Protein AF-A0AAV2QAP0-F1 (afdb_monomer_lite)

pLDDT: mean 79.98, std 14.78, range [43.19, 95.44]

Sequence (124 aa):
MSDPSWALVPVEILCIIFMHVSLRDQLTSLRCVCTRWRDVLTHTSFWLNRLRVEGMLIDDAVLSALLAHQDSGEVLRNLQTLCYITCSKREQDQQHTQMVEPKIPPTALLGSVRQRWDSYVEDE

Structure (mmCIF, N/CA/C/O backbone):
data_AF-A0AAV2QAP0-F1
#
_entry.id   AF-A0AAV2QAP0-F1
#
loop_
_atom_site.group_PDB
_atom_site.id
_atom_site.type_symbol
_atom_site.label_atom_id
_atom_site.label_alt_id
_atom_site.label_comp_id
_atom_site.label_asym_id
_atom_site.label_entity_id
_atom_site.label_seq_id
_atom_site.pdbx_PDB_ins_code
_atom_site.Cartn_x
_atom_site.Cartn_y
_atom_site.Cartn_z
_atom_site.occupancy
_atom_site.B_iso_or_equiv
_atom_site.auth_seq_id
_atom_site.auth_comp_id
_atom_site.auth_asym_id
_atom_site.auth_atom_id
_atom_site.pdbx_PDB_model_num
ATOM 1 N N . MET A 1 1 ? 16.986 -10.294 -24.515 1.00 48.56 1 MET A N 1
ATOM 2 C CA . MET A 1 1 ? 16.390 -10.624 -23.205 1.00 48.56 1 MET A CA 1
ATOM 3 C C . MET A 1 1 ? 14.894 -10.571 -23.402 1.00 48.56 1 MET A C 1
ATOM 5 O O . MET A 1 1 ? 14.416 -9.538 -23.845 1.00 48.56 1 MET A O 1
ATOM 9 N N . SER A 1 2 ? 14.199 -11.692 -23.225 1.00 53.03 2 SER A N 1
ATOM 10 C CA . SER A 1 2 ? 12.741 -11.747 -23.339 1.00 53.03 2 SER A CA 1
ATOM 11 C C . SER A 1 2 ? 12.148 -10.772 -22.332 1.00 53.03 2 SER A C 1
ATOM 13 O O . SER A 1 2 ? 12.535 -10.825 -21.163 1.00 53.03 2 SER A O 1
ATOM 15 N N . ASP A 1 3 ? 11.268 -9.878 -22.777 1.00 58.34 3 ASP A N 1
ATOM 16 C CA . ASP A 1 3 ? 10.496 -9.051 -21.855 1.00 58.34 3 ASP A CA 1
ATOM 17 C C . ASP A 1 3 ? 9.854 -9.984 -20.818 1.00 58.34 3 ASP A C 1
ATOM 19 O O . ASP A 1 3 ? 9.200 -10.962 -21.208 1.00 58.34 3 ASP A O 1
ATOM 23 N N . PRO A 1 4 ? 10.077 -9.776 -19.509 1.00 67.75 4 PRO A N 1
ATOM 24 C CA . PRO A 1 4 ? 9.415 -10.596 -18.511 1.00 67.75 4 PRO A CA 1
ATOM 25 C C . PRO A 1 4 ? 7.913 -10.413 -18.723 1.00 67.75 4 PRO A C 1
ATOM 27 O O . PRO A 1 4 ? 7.445 -9.282 -18.789 1.00 67.75 4 PRO A O 1
ATOM 30 N N . SER A 1 5 ? 7.152 -11.503 -18.834 1.00 73.25 5 SER A N 1
ATOM 31 C CA . SER A 1 5 ? 5.703 -11.486 -19.120 1.00 73.25 5 SER A CA 1
ATOM 32 C C . SER A 1 5 ? 4.900 -10.516 -18.230 1.00 73.25 5 SER A C 1
ATOM 34 O O . SER A 1 5 ? 3.861 -9.997 -18.630 1.00 73.25 5 SER A O 1
ATOM 36 N N . TRP A 1 6 ? 5.430 -10.196 -17.048 1.00 73.38 6 TRP A N 1
ATOM 37 C CA . TRP A 1 6 ? 4.947 -9.184 -16.107 1.00 73.38 6 TRP A CA 1
ATOM 38 C C . TRP A 1 6 ? 4.955 -7.735 -16.626 1.00 73.38 6 TRP A C 1
ATOM 40 O O . TRP A 1 6 ? 4.240 -6.890 -16.087 1.00 73.38 6 TRP A O 1
ATOM 50 N N . ALA A 1 7 ? 5.732 -7.416 -17.662 1.00 75.06 7 ALA A N 1
ATOM 51 C CA . ALA A 1 7 ? 5.775 -6.095 -18.290 1.00 75.06 7 ALA A CA 1
ATOM 52 C C . ALA A 1 7 ? 4.457 -5.739 -19.003 1.00 75.06 7 ALA A C 1
ATOM 54 O O . ALA A 1 7 ? 4.136 -4.563 -19.156 1.00 75.06 7 ALA A O 1
ATOM 55 N N . LEU A 1 8 ? 3.633 -6.731 -19.347 1.00 84.38 8 LEU A N 1
ATOM 56 C CA . LEU A 1 8 ? 2.339 -6.509 -19.998 1.00 84.38 8 LEU A CA 1
ATOM 57 C C . LEU A 1 8 ? 1.163 -6.445 -19.014 1.00 84.38 8 LEU A C 1
ATOM 59 O O . LEU A 1 8 ? 0.075 -6.019 -19.389 1.00 84.38 8 LEU A O 1
ATOM 63 N N . VAL A 1 9 ? 1.364 -6.837 -17.753 1.00 87.81 9 VAL A N 1
ATOM 64 C CA . VAL A 1 9 ? 0.292 -6.868 -16.746 1.00 87.81 9 VAL A CA 1
ATOM 65 C C . VAL A 1 9 ? -0.065 -5.437 -16.326 1.00 87.81 9 VAL A C 1
ATOM 67 O O . VAL A 1 9 ? 0.830 -4.729 -15.871 1.00 87.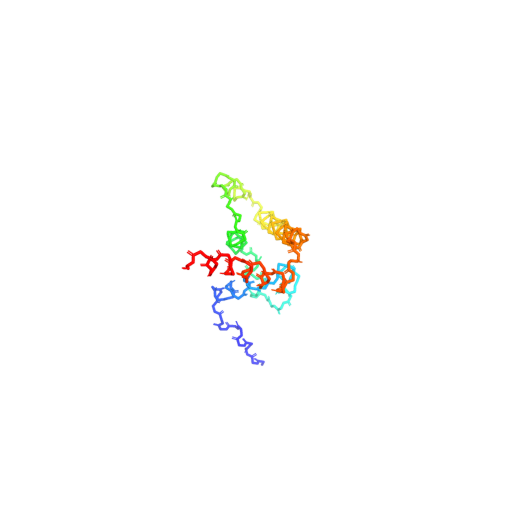81 9 VAL A O 1
ATOM 70 N N . PRO A 1 10 ? -1.324 -4.977 -16.444 1.00 91.25 10 PRO A N 1
ATOM 71 C CA . PRO A 1 10 ? -1.722 -3.636 -16.005 1.00 91.25 10 PRO A CA 1
ATOM 72 C C . PRO A 1 10 ? -1.448 -3.387 -14.515 1.00 91.25 10 PRO A C 1
ATOM 74 O O . PRO A 1 10 ? -1.469 -4.318 -13.705 1.00 91.25 10 PRO A O 1
ATOM 77 N N . VAL A 1 11 ? -1.205 -2.127 -14.139 1.00 90.50 11 VAL A N 1
ATOM 78 C CA . VAL A 1 11 ? -0.899 -1.749 -12.743 1.00 90.50 11 VAL A CA 1
ATOM 79 C C . VAL A 1 11 ? -2.048 -2.112 -11.808 1.00 90.50 11 VAL A C 1
ATOM 81 O O . VAL A 1 11 ? -1.816 -2.579 -10.700 1.00 90.50 11 VAL A O 1
ATOM 84 N N . GLU A 1 12 ? -3.282 -1.985 -12.275 1.00 91.00 12 GLU A N 1
ATOM 85 C CA . GLU A 1 12 ? -4.499 -2.315 -11.539 1.00 91.00 12 GLU A CA 1
ATOM 86 C C . GLU A 1 12 ? -4.529 -3.802 -11.169 1.00 91.00 12 GLU A C 1
ATOM 88 O O . GLU A 1 12 ? -4.891 -4.167 -10.051 1.00 91.00 12 GLU A O 1
ATOM 93 N N . ILE A 1 13 ? -4.073 -4.663 -12.081 1.00 92.94 13 ILE A N 1
ATOM 94 C CA . ILE A 1 13 ? -3.969 -6.103 -11.842 1.00 92.94 13 ILE A CA 1
ATOM 95 C C . ILE A 1 13 ? -2.829 -6.405 -10.866 1.00 92.94 13 ILE A C 1
ATOM 97 O O . ILE A 1 13 ? -3.005 -7.232 -9.974 1.00 92.94 13 ILE A O 1
ATOM 101 N N . LEU A 1 14 ? -1.690 -5.707 -10.966 1.00 92.69 14 LEU A N 1
ATOM 102 C CA . LEU A 1 14 ? -0.615 -5.822 -9.972 1.00 92.69 14 LEU A CA 1
ATOM 103 C C . LEU A 1 14 ? -1.095 -5.410 -8.576 1.00 92.69 14 LEU A C 1
ATOM 105 O O . LEU A 1 14 ? -0.807 -6.117 -7.617 1.00 92.69 14 LEU A O 1
ATOM 109 N N . CYS A 1 15 ? -1.873 -4.329 -8.460 1.00 93.56 15 CYS A N 1
ATOM 110 C CA . CYS A 1 15 ? -2.492 -3.921 -7.201 1.00 93.56 15 CYS A CA 1
ATOM 111 C C . CYS A 1 15 ? -3.356 -5.048 -6.626 1.00 93.56 15 CYS A C 1
ATOM 113 O O . CYS A 1 15 ? -3.191 -5.393 -5.461 1.00 93.56 15 CYS A O 1
ATOM 115 N N . ILE A 1 16 ? -4.226 -5.662 -7.436 1.00 92.75 16 ILE A N 1
ATOM 116 C CA . ILE A 1 16 ? -5.080 -6.779 -6.998 1.00 92.75 16 ILE A CA 1
ATOM 117 C C . ILE A 1 16 ? -4.232 -7.971 -6.541 1.00 92.75 16 ILE A C 1
ATOM 119 O O . ILE A 1 16 ? -4.441 -8.481 -5.444 1.00 92.75 16 ILE A O 1
ATOM 123 N N . ILE A 1 17 ? -3.242 -8.388 -7.335 1.00 93.88 17 ILE A N 1
ATOM 124 C CA . ILE A 1 17 ? -2.347 -9.501 -6.984 1.00 93.88 17 ILE A CA 1
ATOM 125 C C . ILE A 1 17 ? -1.633 -9.208 -5.666 1.00 93.88 17 ILE A C 1
ATOM 127 O O . ILE A 1 17 ? -1.603 -10.052 -4.771 1.00 93.88 17 ILE A O 1
ATOM 131 N N . PHE A 1 18 ? -1.079 -8.003 -5.523 1.00 95.44 18 PHE A N 1
ATOM 132 C CA . PHE A 1 18 ? -0.330 -7.628 -4.334 1.00 95.44 18 PHE A CA 1
ATOM 133 C C . PHE A 1 18 ? -1.213 -7.638 -3.100 1.00 95.44 18 PHE A C 1
ATOM 135 O O . PHE A 1 18 ? -0.725 -8.053 -2.061 1.00 95.44 18 PHE A O 1
ATOM 142 N N . MET A 1 19 ? -2.503 -7.306 -3.188 1.00 93.56 19 MET A N 1
ATOM 143 C CA . MET A 1 19 ? -3.408 -7.367 -2.032 1.00 93.56 19 MET A CA 1
ATOM 144 C C . MET A 1 19 ? -3.469 -8.755 -1.380 1.00 93.56 19 MET A C 1
ATOM 146 O O . MET A 1 19 ? -3.632 -8.824 -0.163 1.00 93.56 19 MET A O 1
ATOM 150 N N . HIS A 1 20 ? -3.241 -9.827 -2.145 1.00 92.44 20 HIS A N 1
ATOM 151 C CA . HIS A 1 20 ? -3.180 -11.208 -1.651 1.00 92.44 20 HIS A CA 1
ATOM 152 C C . HIS A 1 20 ? -1.807 -11.631 -1.106 1.00 92.44 20 HIS A C 1
ATOM 154 O O . HIS A 1 20 ? -1.666 -12.722 -0.559 1.00 92.44 20 HIS A O 1
ATOM 160 N N . VAL A 1 21 ? -0.786 -10.788 -1.248 1.00 93.00 21 VAL A N 1
ATOM 161 C CA . VAL A 1 21 ? 0.548 -11.023 -0.692 1.00 93.00 21 VAL A CA 1
ATOM 162 C C . VAL A 1 21 ? 0.585 -10.578 0.774 1.00 93.00 21 VAL A C 1
ATOM 164 O O . VAL A 1 21 ? -0.092 -9.623 1.178 1.00 93.00 21 VAL A O 1
ATOM 167 N N . SER A 1 22 ? 1.396 -11.267 1.582 1.00 91.44 22 SER A N 1
ATOM 168 C CA . SER A 1 22 ? 1.611 -10.901 2.982 1.00 91.44 22 SER A CA 1
ATOM 169 C C . SER A 1 22 ? 2.130 -9.464 3.092 1.00 91.44 22 SER A C 1
ATOM 171 O O . SER A 1 22 ? 2.887 -8.983 2.242 1.00 91.44 22 SER A O 1
ATOM 173 N N . LEU A 1 23 ? 1.747 -8.761 4.160 1.00 92.12 23 LEU A N 1
ATOM 174 C CA . LEU A 1 23 ? 2.229 -7.397 4.374 1.00 92.12 23 LEU A CA 1
ATOM 175 C C . LEU A 1 23 ? 3.761 -7.355 4.491 1.00 92.12 23 LEU A C 1
ATOM 177 O O . LEU A 1 23 ? 4.405 -6.446 3.968 1.00 92.12 23 LEU A O 1
ATOM 181 N N . ARG A 1 24 ? 4.348 -8.365 5.142 1.00 91.62 24 ARG A N 1
ATOM 182 C CA . ARG A 1 24 ? 5.798 -8.509 5.272 1.00 91.62 24 ARG A CA 1
ATOM 183 C C . ARG A 1 24 ? 6.469 -8.531 3.900 1.00 91.62 24 ARG A C 1
ATOM 185 O O . ARG A 1 24 ? 7.365 -7.729 3.657 1.00 91.62 24 ARG A O 1
ATOM 192 N N . ASP A 1 25 ? 5.996 -9.383 2.995 1.00 94.19 25 ASP A N 1
ATOM 193 C CA . ASP A 1 25 ? 6.586 -9.523 1.662 1.00 94.19 25 ASP A CA 1
ATOM 194 C C . ASP A 1 25 ? 6.379 -8.288 0.786 1.00 94.19 25 ASP A C 1
ATOM 196 O O . ASP A 1 25 ? 7.237 -7.975 -0.038 1.00 94.19 25 ASP A O 1
ATOM 200 N N . GLN A 1 26 ? 5.295 -7.540 0.982 1.00 94.25 26 GLN A N 1
ATOM 201 C CA . GLN A 1 26 ? 5.123 -6.242 0.327 1.00 94.25 26 GLN A CA 1
ATOM 202 C C . GLN A 1 26 ? 6.153 -5.220 0.793 1.00 94.25 26 GLN A C 1
ATOM 204 O O . GLN A 1 26 ? 6.691 -4.470 -0.018 1.00 94.25 26 GLN A O 1
ATOM 209 N N . LEU A 1 27 ? 6.449 -5.181 2.092 1.00 91.50 27 LEU A N 1
ATOM 210 C CA . LEU A 1 27 ? 7.395 -4.220 2.649 1.00 91.50 27 LEU A CA 1
ATOM 211 C C . LEU A 1 27 ? 8.855 -4.589 2.354 1.00 91.50 27 LEU A C 1
ATOM 213 O O . LEU A 1 27 ? 9.684 -3.681 2.272 1.00 91.50 27 LEU A O 1
ATOM 217 N N . THR A 1 28 ? 9.165 -5.875 2.150 1.00 91.94 28 THR A N 1
ATOM 218 C CA . THR A 1 28 ? 10.537 -6.359 1.919 1.00 91.94 28 THR A CA 1
ATOM 219 C C . THR A 1 28 ? 10.769 -6.868 0.498 1.00 91.94 28 THR A C 1
ATOM 221 O O . THR A 1 28 ? 11.560 -6.299 -0.251 1.00 91.94 28 THR A O 1
ATOM 224 N N . SER A 1 29 ? 10.090 -7.947 0.120 1.00 93.38 29 SER A N 1
ATOM 225 C CA . SER A 1 29 ? 10.459 -8.824 -0.994 1.00 93.38 29 SER A CA 1
ATOM 226 C C . SER A 1 29 ? 10.021 -8.252 -2.346 1.00 93.38 29 SER A C 1
ATOM 228 O O . SER A 1 29 ? 10.822 -8.164 -3.277 1.00 93.38 29 SER A O 1
ATOM 230 N N . LEU A 1 30 ? 8.773 -7.782 -2.455 1.00 92.44 30 LEU A N 1
ATOM 231 C CA . LEU A 1 30 ? 8.199 -7.280 -3.711 1.00 92.44 30 LEU A CA 1
ATOM 232 C C . LEU A 1 30 ? 8.920 -6.032 -4.247 1.00 92.44 30 LEU A C 1
ATOM 234 O O . LEU A 1 30 ? 9.059 -5.868 -5.459 1.00 92.44 30 LEU A O 1
ATOM 238 N N . ARG A 1 31 ? 9.442 -5.177 -3.357 1.00 91.31 31 ARG A N 1
ATOM 239 C CA . ARG A 1 31 ? 10.171 -3.941 -3.717 1.00 91.31 31 ARG A CA 1
ATOM 240 C C . ARG A 1 31 ? 11.497 -4.209 -4.438 1.00 91.31 31 ARG A C 1
ATOM 242 O O . ARG A 1 31 ? 12.055 -3.300 -5.067 1.00 91.31 31 ARG A O 1
ATOM 249 N N . CYS A 1 32 ? 12.002 -5.436 -4.324 1.00 91.19 32 CYS A N 1
ATOM 250 C CA . CYS A 1 32 ? 13.276 -5.880 -4.876 1.00 91.19 32 CYS A CA 1
ATOM 251 C C . CYS A 1 32 ? 13.131 -6.627 -6.209 1.00 91.19 32 CYS A C 1
ATOM 253 O O . CYS A 1 32 ? 14.141 -6.857 -6.863 1.00 91.19 32 CYS A O 1
ATOM 255 N N . VAL A 1 33 ? 11.909 -6.984 -6.628 1.00 91.12 33 VAL A N 1
ATOM 256 C CA . VAL A 1 33 ? 11.680 -7.781 -7.847 1.00 91.12 33 VAL A CA 1
ATOM 257 C C . VAL A 1 33 ? 12.001 -6.977 -9.106 1.00 91.12 33 VAL A C 1
ATOM 259 O O . VAL A 1 33 ? 12.825 -7.387 -9.918 1.00 91.12 33 VAL A O 1
ATOM 262 N N . CYS A 1 34 ? 11.361 -5.820 -9.273 1.00 90.56 34 CYS A N 1
ATOM 263 C CA . CYS A 1 34 ? 11.653 -4.880 -10.352 1.00 90.56 34 CYS A CA 1
ATOM 264 C C . CYS A 1 34 ? 11.157 -3.471 -9.992 1.00 90.56 34 CYS A C 1
ATOM 266 O O . CYS A 1 34 ? 10.426 -3.287 -9.015 1.00 90.56 34 CYS A O 1
ATOM 268 N N . THR A 1 35 ? 11.546 -2.467 -10.784 1.00 90.88 35 THR A N 1
ATOM 269 C CA . THR A 1 35 ? 11.130 -1.067 -10.587 1.00 90.88 35 THR A CA 1
ATOM 270 C C . THR A 1 35 ? 9.616 -0.923 -10.622 1.00 90.88 35 THR A C 1
ATOM 272 O O . THR A 1 35 ? 9.042 -0.385 -9.689 1.00 90.88 35 THR A O 1
ATOM 275 N N . ARG A 1 36 ? 8.947 -1.535 -11.602 1.00 91.12 36 ARG A N 1
ATOM 276 C CA . ARG A 1 36 ? 7.487 -1.464 -11.725 1.00 91.12 36 ARG A CA 1
ATOM 277 C C . ARG A 1 36 ? 6.749 -1.979 -10.485 1.00 91.12 36 ARG A C 1
ATOM 279 O O . ARG A 1 36 ? 5.765 -1.386 -10.064 1.00 91.12 36 ARG A O 1
ATOM 286 N N . TRP A 1 37 ? 7.209 -3.084 -9.897 1.00 93.25 37 TRP A N 1
ATOM 287 C CA . TRP A 1 37 ? 6.605 -3.645 -8.681 1.00 93.25 37 TRP A CA 1
ATOM 288 C C . TRP A 1 37 ? 6.844 -2.739 -7.476 1.00 93.25 37 TRP A C 1
ATOM 290 O O . TRP A 1 37 ? 5.957 -2.547 -6.648 1.00 93.25 37 TRP A O 1
ATOM 300 N N . ARG A 1 38 ? 8.032 -2.136 -7.402 1.00 93.00 38 ARG A N 1
ATOM 301 C CA . ARG A 1 38 ? 8.342 -1.121 -6.399 1.00 93.00 38 ARG A CA 1
ATOM 302 C C . ARG A 1 38 ? 7.437 0.100 -6.543 1.00 93.00 38 ARG A C 1
ATOM 304 O O . ARG A 1 38 ? 6.930 0.555 -5.525 1.00 93.00 38 ARG A O 1
ATOM 311 N N . ASP A 1 39 ? 7.207 0.581 -7.761 1.00 93.12 39 ASP A N 1
ATOM 312 C CA . ASP A 1 39 ? 6.416 1.786 -8.029 1.00 93.12 39 ASP A CA 1
ATOM 313 C C . ASP A 1 39 ? 4.971 1.621 -7.546 1.00 93.12 39 ASP A C 1
ATOM 315 O O . ASP A 1 39 ? 4.461 2.487 -6.835 1.00 93.12 39 ASP A O 1
ATOM 319 N N . VAL A 1 40 ? 4.357 0.453 -7.783 1.00 94.19 40 VAL A N 1
ATOM 320 C CA . VAL A 1 40 ? 3.036 0.103 -7.219 1.00 94.19 40 VAL A CA 1
ATOM 321 C C . VAL A 1 40 ? 2.999 0.326 -5.702 1.00 94.19 40 VAL A C 1
ATOM 323 O O . VAL A 1 40 ? 2.074 0.940 -5.176 1.00 94.19 40 VAL A O 1
ATOM 326 N N . LEU A 1 41 ? 4.046 -0.109 -4.997 1.00 95.12 41 LEU A N 1
ATOM 327 C CA . LEU A 1 41 ? 4.164 -0.015 -3.539 1.00 95.12 41 LEU A CA 1
ATOM 328 C C . LEU A 1 41 ? 4.554 1.385 -3.038 1.00 95.12 41 LEU A C 1
ATOM 330 O O . LEU A 1 41 ? 4.584 1.608 -1.825 1.00 95.12 41 LEU A O 1
ATOM 334 N N . THR A 1 42 ? 4.844 2.330 -3.935 1.00 93.88 42 THR A N 1
ATOM 335 C CA . THR A 1 42 ? 5.052 3.746 -3.591 1.00 93.88 42 THR A CA 1
ATOM 336 C C . THR A 1 42 ? 3.780 4.584 -3.678 1.00 93.88 42 THR A C 1
ATOM 338 O O . THR A 1 42 ? 3.742 5.686 -3.135 1.00 93.88 42 THR A O 1
ATOM 341 N N . HIS A 1 43 ? 2.713 4.067 -4.292 1.00 92.25 43 HIS A N 1
ATOM 342 C CA . HIS A 1 43 ? 1.452 4.791 -4.379 1.00 92.25 43 HIS A CA 1
ATOM 343 C C . HIS A 1 43 ? 0.683 4.738 -3.057 1.00 92.25 43 HIS A C 1
ATOM 345 O O . HIS A 1 43 ? 0.335 3.672 -2.551 1.00 92.25 43 HIS A O 1
ATOM 351 N N . THR A 1 44 ? 0.348 5.907 -2.514 1.00 92.06 44 THR A N 1
ATOM 352 C CA . THR A 1 44 ? -0.469 6.040 -1.297 1.00 92.06 44 THR A CA 1
ATOM 353 C C . THR A 1 44 ? -1.853 5.410 -1.457 1.00 92.06 44 THR A C 1
ATOM 355 O O . THR A 1 44 ? -2.357 4.791 -0.522 1.00 92.06 44 THR A O 1
ATOM 358 N N . SER A 1 45 ? -2.440 5.484 -2.656 1.00 91.06 45 SER A N 1
ATOM 359 C CA . SER A 1 45 ? -3.734 4.872 -2.985 1.00 91.06 45 SER A CA 1
ATOM 360 C C . SER A 1 45 ? -3.753 3.354 -2.778 1.00 91.06 45 SER A C 1
ATOM 362 O O . SER A 1 45 ? -4.758 2.826 -2.300 1.00 91.06 45 SER A O 1
ATOM 364 N N . PHE A 1 46 ? -2.647 2.656 -3.062 1.00 95.00 46 PHE A N 1
ATOM 365 C CA . PHE A 1 46 ? -2.517 1.221 -2.801 1.00 95.00 46 PHE A CA 1
ATOM 366 C C . PHE A 1 46 ? -2.656 0.921 -1.302 1.00 95.00 46 PHE A C 1
ATOM 368 O O . PHE A 1 46 ? -3.464 0.083 -0.905 1.00 95.00 46 PHE A O 1
ATOM 375 N N . TRP A 1 47 ? -1.924 1.654 -0.460 1.00 94.62 47 TRP A N 1
ATOM 376 C CA . TRP A 1 47 ? -1.933 1.458 0.992 1.00 94.62 47 TRP A CA 1
ATOM 377 C C . TRP A 1 47 ? -3.254 1.877 1.641 1.00 94.62 47 TRP A C 1
ATOM 379 O O . TRP A 1 47 ? -3.738 1.189 2.535 1.00 94.62 47 TRP A O 1
ATOM 389 N N . LEU A 1 48 ? -3.886 2.945 1.149 1.00 92.12 48 LEU A N 1
ATOM 390 C CA . LEU A 1 48 ? -5.237 3.330 1.568 1.00 92.12 48 LEU A CA 1
ATOM 391 C C . LEU A 1 48 ? -6.260 2.237 1.251 1.00 92.12 48 LEU A C 1
ATOM 393 O O . LEU A 1 48 ? -7.088 1.893 2.094 1.00 92.12 48 LEU A O 1
ATOM 397 N N . ASN A 1 49 ? -6.187 1.655 0.052 1.00 92.19 49 ASN A N 1
ATOM 398 C CA . ASN A 1 49 ? -7.053 0.543 -0.313 1.00 92.19 49 ASN A CA 1
ATOM 399 C C . ASN A 1 49 ? -6.780 -0.697 0.551 1.00 92.19 49 ASN A C 1
ATOM 401 O O . ASN A 1 49 ? -7.720 -1.371 0.967 1.00 92.19 49 ASN A O 1
ATOM 405 N N . ARG A 1 50 ? -5.511 -0.970 0.875 1.00 93.06 50 ARG A N 1
ATOM 406 C CA . ARG A 1 50 ? -5.135 -2.052 1.791 1.00 93.06 50 ARG A CA 1
ATOM 407 C C . ARG A 1 50 ? -5.749 -1.869 3.174 1.00 93.06 50 ARG A C 1
ATOM 409 O O . ARG A 1 50 ? -6.412 -2.786 3.641 1.00 93.06 50 ARG A O 1
ATOM 416 N N . LEU A 1 51 ? -5.616 -0.690 3.783 1.00 91.62 51 LEU A N 1
ATOM 417 C CA . LEU A 1 51 ? -6.233 -0.382 5.081 1.00 91.62 51 LEU A CA 1
ATOM 418 C C . LEU A 1 51 ? -7.745 -0.615 5.069 1.00 91.62 51 LEU A C 1
ATOM 420 O O . LEU A 1 51 ? -8.277 -1.237 5.988 1.00 91.62 51 LEU A O 1
ATOM 424 N N . ARG A 1 52 ? -8.420 -0.198 3.993 1.00 89.50 52 ARG A N 1
ATOM 425 C CA . ARG A 1 52 ? -9.857 -0.426 3.817 1.00 89.50 52 ARG A CA 1
ATOM 426 C C . ARG A 1 52 ? -10.210 -1.915 3.769 1.00 89.50 52 ARG A C 1
ATOM 428 O O . ARG A 1 52 ? -11.165 -2.323 4.421 1.00 89.50 52 ARG A O 1
ATOM 435 N N . VAL A 1 53 ? -9.452 -2.728 3.029 1.00 88.44 53 VAL A N 1
ATOM 436 C CA . VAL A 1 53 ? -9.659 -4.191 2.968 1.00 88.44 53 VAL A CA 1
ATOM 437 C C . VAL A 1 53 ? -9.363 -4.863 4.310 1.00 88.44 53 VAL A C 1
ATOM 439 O O . VAL A 1 53 ? -10.047 -5.808 4.696 1.00 88.44 53 VAL A O 1
ATOM 442 N N . GLU A 1 54 ? -8.419 -4.324 5.078 1.00 86.25 54 GLU A N 1
ATOM 443 C CA . GLU A 1 54 ? -8.175 -4.743 6.461 1.00 86.25 54 GLU A CA 1
ATOM 444 C C . GLU A 1 54 ? -9.259 -4.259 7.448 1.00 86.25 54 GLU A C 1
ATOM 446 O O . GLU A 1 54 ? -9.170 -4.518 8.650 1.00 86.25 54 GLU A O 1
ATOM 451 N N . GLY A 1 55 ? -10.325 -3.618 6.961 1.00 86.12 55 GLY A N 1
ATOM 452 C CA . GLY A 1 55 ? -11.457 -3.163 7.769 1.00 86.12 55 GLY A CA 1
ATOM 453 C C . GLY A 1 55 ? -11.172 -1.891 8.566 1.00 86.12 55 GLY A C 1
ATOM 454 O O . GLY A 1 55 ? -11.984 -1.500 9.402 1.00 86.12 55 GLY A O 1
ATOM 455 N N . MET A 1 56 ? -10.041 -1.226 8.318 1.00 86.06 56 MET A N 1
ATOM 456 C CA . MET A 1 56 ? -9.727 0.054 8.936 1.00 86.06 56 MET A CA 1
ATOM 457 C C . MET A 1 56 ? -10.371 1.181 8.131 1.00 86.06 56 MET A C 1
ATOM 459 O O . MET A 1 56 ? -9.907 1.553 7.052 1.00 86.06 56 MET A O 1
ATOM 463 N N . LEU A 1 57 ? -11.447 1.738 8.680 1.00 82.69 57 LEU A N 1
ATOM 464 C CA . LEU A 1 57 ? -12.053 2.963 8.176 1.00 82.69 57 LEU A CA 1
ATOM 465 C C . LEU A 1 57 ? -11.272 4.154 8.731 1.00 82.69 57 LEU A C 1
ATOM 467 O O . LEU A 1 57 ? -11.202 4.353 9.943 1.00 82.69 57 LEU A O 1
ATOM 471 N N . ILE A 1 58 ? -10.649 4.916 7.839 1.00 83.75 58 ILE A N 1
ATOM 472 C CA . ILE A 1 58 ? -9.990 6.174 8.183 1.00 83.75 58 ILE A CA 1
ATOM 473 C C . ILE A 1 58 ? -11.028 7.271 7.997 1.00 83.75 58 ILE A C 1
ATOM 475 O O . ILE A 1 58 ? -11.600 7.385 6.916 1.00 83.75 58 ILE A O 1
ATOM 479 N N . ASP A 1 59 ? -11.267 8.044 9.050 1.00 86.56 59 ASP A N 1
ATOM 480 C CA . ASP A 1 59 ? -12.134 9.217 8.991 1.00 86.56 59 ASP A CA 1
ATOM 481 C C . ASP A 1 59 ? -11.611 10.231 7.960 1.00 86.56 59 ASP A C 1
ATOM 483 O O . ASP A 1 59 ? -10.397 10.430 7.839 1.00 86.56 59 ASP A O 1
ATOM 487 N N . ASP A 1 60 ? -12.512 10.888 7.229 1.00 85.25 60 ASP A N 1
ATOM 488 C CA . ASP A 1 60 ? -12.136 11.811 6.154 1.00 85.25 60 ASP A CA 1
ATOM 489 C C . ASP A 1 60 ? -11.286 12.989 6.657 1.00 85.25 60 ASP A C 1
ATOM 491 O O . ASP A 1 60 ? -10.396 13.455 5.937 1.00 85.25 60 ASP A O 1
ATOM 495 N N . ALA A 1 61 ? -11.481 13.454 7.897 1.00 85.38 61 ALA A N 1
ATOM 496 C CA . ALA A 1 61 ? -10.646 14.504 8.477 1.00 85.38 61 ALA A CA 1
ATOM 497 C C . ALA A 1 61 ? -9.221 14.002 8.756 1.00 85.38 61 ALA A C 1
ATOM 499 O O . ALA A 1 61 ? -8.251 14.712 8.486 1.00 85.38 61 ALA A O 1
ATOM 500 N N . VAL A 1 62 ? -9.078 12.761 9.234 1.00 83.75 62 VAL A N 1
ATOM 501 C CA . VAL A 1 62 ? -7.769 12.124 9.457 1.00 83.75 62 VAL A CA 1
ATOM 502 C C . VAL A 1 62 ? -7.065 11.870 8.128 1.00 83.75 62 VAL A C 1
ATOM 504 O O . VAL A 1 62 ? -5.874 12.146 8.001 1.00 83.75 62 VAL A O 1
ATOM 507 N N . LEU A 1 63 ? -7.796 11.395 7.118 1.00 85.00 63 LEU A N 1
ATOM 508 C CA . LEU A 1 63 ? -7.263 11.198 5.775 1.00 85.00 63 LEU A CA 1
ATOM 509 C C . LEU A 1 63 ? -6.800 12.524 5.161 1.00 85.00 63 LEU A C 1
ATOM 511 O O . LEU A 1 63 ? -5.700 12.594 4.620 1.00 85.00 63 LEU A O 1
ATOM 515 N N . SER A 1 64 ? -7.599 13.582 5.294 1.00 86.00 64 SER A N 1
ATOM 516 C CA . SER A 1 64 ? -7.245 14.919 4.810 1.00 86.00 64 SER A CA 1
ATOM 517 C C . SER A 1 64 ? -6.001 15.456 5.512 1.00 86.00 64 SER A C 1
ATOM 519 O O . SER A 1 64 ? -5.113 15.982 4.850 1.00 86.00 64 SER A O 1
ATOM 521 N N . ALA A 1 65 ? -5.892 15.273 6.830 1.00 84.62 65 ALA A N 1
ATOM 522 C CA . ALA A 1 65 ? -4.714 15.669 7.597 1.00 84.62 65 ALA A CA 1
ATOM 523 C C . ALA A 1 65 ? -3.462 14.886 7.171 1.00 84.62 65 ALA A C 1
ATOM 525 O O . ALA A 1 65 ? -2.416 15.488 6.948 1.00 84.62 65 ALA A O 1
ATOM 526 N N . LEU A 1 66 ? -3.578 13.565 6.984 1.00 81.88 66 LEU A N 1
ATOM 527 C CA . LEU A 1 66 ? -2.488 12.720 6.490 1.00 81.88 66 LEU A CA 1
ATOM 528 C C . LEU A 1 66 ? -2.033 13.143 5.090 1.00 81.88 66 LEU A C 1
ATOM 530 O O . LEU A 1 66 ? -0.837 13.205 4.839 1.00 81.88 66 LEU A O 1
ATOM 534 N N . LEU A 1 67 ? -2.966 13.452 4.187 1.00 82.94 67 LEU A N 1
ATOM 535 C CA . LEU A 1 67 ? -2.658 13.875 2.818 1.00 82.94 67 LEU A CA 1
ATOM 536 C C . LEU A 1 67 ? -2.214 15.343 2.715 1.00 82.94 67 LEU A C 1
ATOM 538 O O . LEU A 1 67 ? -1.604 15.7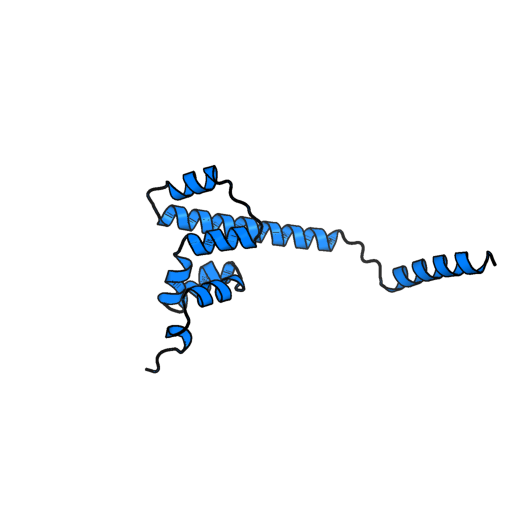14 1.716 1.00 82.94 67 LEU A O 1
ATOM 542 N N . ALA A 1 68 ? -2.492 16.170 3.726 1.00 84.50 68 ALA A N 1
ATOM 543 C CA . ALA A 1 68 ? -2.053 17.564 3.787 1.00 84.50 68 ALA A CA 1
ATOM 544 C C . ALA A 1 68 ? -0.557 17.717 4.122 1.00 84.50 68 ALA A C 1
ATOM 546 O O . ALA A 1 68 ? -0.010 18.815 3.985 1.00 84.50 68 ALA A O 1
ATOM 547 N N . HIS A 1 69 ? 0.123 16.644 4.544 1.00 78.62 69 HIS A N 1
ATOM 548 C CA . HIS A 1 69 ? 1.575 16.651 4.714 1.00 78.62 69 HIS A CA 1
ATOM 549 C C . HIS A 1 69 ? 2.280 16.924 3.376 1.00 78.62 69 HIS A C 1
ATOM 551 O O . HIS A 1 69 ? 2.020 16.267 2.370 1.00 78.62 69 HIS A O 1
ATOM 557 N N . GLN A 1 70 ? 3.224 17.870 3.378 1.00 74.62 70 GLN A N 1
ATOM 558 C CA . GLN A 1 70 ? 3.997 18.224 2.180 1.00 74.62 70 GLN A CA 1
ATOM 559 C C . GLN A 1 70 ? 4.995 17.125 1.770 1.00 74.62 70 GLN A C 1
ATOM 561 O O . GLN A 1 70 ? 5.348 17.023 0.595 1.00 74.62 70 GLN A O 1
ATOM 566 N N . ASP A 1 71 ? 5.441 16.286 2.713 1.00 87.50 71 ASP A N 1
ATOM 567 C CA . ASP A 1 71 ? 6.339 15.164 2.432 1.00 87.50 71 ASP A CA 1
ATOM 568 C C . ASP A 1 71 ? 5.547 13.899 2.070 1.00 87.50 71 ASP A C 1
ATOM 570 O O . ASP A 1 71 ? 5.138 13.112 2.926 1.00 87.50 71 ASP A O 1
ATOM 574 N N . SER A 1 72 ? 5.394 13.660 0.766 1.00 85.62 72 SER A N 1
ATOM 575 C CA . SER A 1 72 ? 4.792 12.430 0.227 1.00 85.62 72 SER A CA 1
ATOM 576 C C . SER A 1 72 ? 5.440 11.132 0.744 1.00 85.62 72 SER A C 1
ATOM 578 O O . SER A 1 72 ? 4.763 10.108 0.870 1.00 85.62 72 SER A O 1
ATOM 580 N N . GLY A 1 73 ? 6.733 11.160 1.088 1.00 89.44 73 GLY A N 1
ATOM 581 C CA . GLY A 1 73 ? 7.441 10.022 1.663 1.00 89.44 73 GLY A CA 1
ATOM 582 C C . GLY A 1 73 ? 7.036 9.752 3.110 1.00 89.44 73 GLY A C 1
ATOM 583 O O . GLY A 1 73 ? 6.948 8.592 3.514 1.00 89.44 73 GLY A O 1
ATOM 584 N N . GLU A 1 74 ? 6.757 10.798 3.886 1.00 89.81 74 GLU A N 1
ATOM 585 C CA . GLU A 1 74 ? 6.234 10.683 5.250 1.00 89.81 74 GLU A CA 1
ATOM 586 C C . GLU A 1 74 ? 4.826 10.087 5.250 1.00 89.81 74 GLU A C 1
ATOM 588 O O . GLU A 1 74 ? 4.574 9.115 5.964 1.00 89.81 74 GLU A O 1
ATOM 593 N N . VAL A 1 75 ? 3.947 10.576 4.370 1.00 91.44 75 VAL A N 1
ATOM 594 C CA . VAL A 1 75 ? 2.590 10.033 4.198 1.00 91.44 75 VAL A CA 1
ATOM 595 C C . VAL A 1 75 ? 2.632 8.539 3.894 1.00 91.44 75 VAL A C 1
ATOM 597 O O . VAL A 1 75 ? 1.944 7.745 4.538 1.00 91.44 75 VAL A O 1
ATOM 600 N N . LEU A 1 76 ? 3.476 8.133 2.943 1.00 93.25 76 LEU A N 1
ATOM 601 C CA . LEU A 1 76 ? 3.625 6.732 2.566 1.00 93.25 76 LEU A CA 1
ATOM 602 C C . LEU A 1 76 ? 4.098 5.865 3.743 1.00 93.25 76 LEU A C 1
ATOM 604 O O . LEU A 1 76 ? 3.531 4.797 3.981 1.00 93.25 76 LEU A O 1
ATOM 608 N N . ARG A 1 77 ? 5.109 6.320 4.496 1.00 92.94 77 ARG A N 1
ATOM 609 C CA . ARG A 1 77 ? 5.612 5.607 5.683 1.00 92.94 77 ARG A CA 1
ATOM 610 C C . ARG A 1 77 ? 4.538 5.476 6.760 1.00 92.94 77 ARG A C 1
ATOM 612 O O . ARG A 1 77 ? 4.402 4.401 7.344 1.00 92.94 77 ARG A O 1
ATOM 619 N N . ASN A 1 78 ? 3.757 6.527 6.994 1.00 91.38 78 ASN A N 1
ATOM 620 C CA . ASN A 1 78 ? 2.669 6.512 7.969 1.00 91.38 78 ASN A CA 1
ATOM 621 C C . ASN A 1 78 ? 1.592 5.496 7.572 1.00 91.38 78 ASN A C 1
ATOM 623 O O . ASN A 1 78 ? 1.208 4.662 8.389 1.00 91.38 78 ASN A O 1
ATOM 627 N N . LEU A 1 79 ? 1.175 5.473 6.302 1.00 93.00 79 LEU A N 1
ATOM 628 C CA . LEU A 1 79 ? 0.207 4.490 5.801 1.00 93.00 79 LEU A CA 1
ATOM 629 C C . LEU A 1 79 ? 0.726 3.045 5.890 1.00 93.00 79 LEU A C 1
ATOM 631 O O . LEU A 1 79 ? -0.008 2.150 6.311 1.00 93.00 79 LEU A O 1
ATOM 635 N N . GLN A 1 80 ? 1.995 2.813 5.542 1.00 94.25 80 GLN A N 1
ATOM 636 C CA . GLN A 1 80 ? 2.648 1.504 5.680 1.00 94.25 80 GLN A CA 1
ATOM 637 C C . GLN A 1 80 ? 2.706 1.048 7.143 1.00 94.25 80 GLN A C 1
ATOM 639 O O . GLN A 1 80 ? 2.430 -0.113 7.447 1.00 94.25 80 GLN A O 1
ATOM 644 N N . THR A 1 81 ? 3.009 1.972 8.056 1.00 92.00 81 THR A N 1
ATOM 645 C CA . THR A 1 81 ? 3.053 1.714 9.502 1.00 92.00 81 THR A CA 1
ATOM 646 C C . THR A 1 81 ? 1.669 1.379 10.051 1.00 92.00 81 THR A C 1
ATOM 648 O O . THR A 1 81 ? 1.523 0.422 10.810 1.00 92.00 81 THR A O 1
ATOM 651 N N . LEU A 1 82 ? 0.634 2.111 9.628 1.00 90.88 82 LEU A N 1
ATOM 652 C CA . LEU A 1 82 ? -0.748 1.806 9.995 1.00 90.88 82 LEU A CA 1
ATOM 653 C C . LEU A 1 82 ? -1.157 0.413 9.509 1.00 90.88 82 LEU A C 1
ATOM 655 O O . LEU A 1 82 ? -1.723 -0.347 10.288 1.00 90.88 82 LEU A O 1
ATOM 659 N N . CYS A 1 83 ? -0.809 0.036 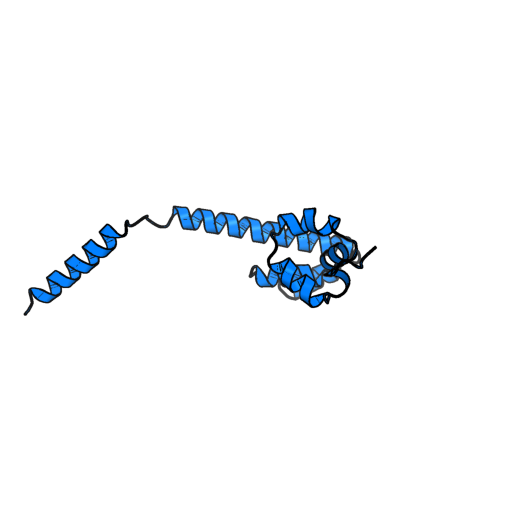8.272 1.00 92.06 83 CYS A N 1
ATOM 660 C CA . CYS A 1 83 ? -1.078 -1.317 7.770 1.00 92.06 83 CYS A CA 1
ATOM 661 C C . CYS A 1 83 ? -0.427 -2.377 8.656 1.00 92.06 83 CYS A C 1
ATOM 663 O O . CYS A 1 83 ? -1.062 -3.373 8.991 1.00 92.06 83 CYS A O 1
ATOM 665 N N . TYR A 1 84 ? 0.824 -2.146 9.058 1.00 91.00 84 TYR A N 1
ATOM 666 C CA . TYR A 1 84 ? 1.557 -3.055 9.933 1.00 91.00 84 TYR A CA 1
ATOM 667 C C . TYR A 1 84 ? 0.857 -3.253 11.269 1.00 91.00 84 TYR A C 1
ATOM 669 O O . TYR A 1 84 ? 0.581 -4.387 11.653 1.00 91.00 84 TYR A O 1
ATOM 677 N N . ILE A 1 85 ? 0.482 -2.160 11.930 1.00 89.31 85 ILE A N 1
ATOM 678 C CA . ILE A 1 85 ? -0.198 -2.226 13.222 1.00 89.31 85 ILE A CA 1
ATOM 679 C C . ILE A 1 85 ? -1.555 -2.934 13.100 1.00 89.31 85 ILE A C 1
ATOM 681 O O . ILE A 1 85 ? -1.880 -3.776 13.938 1.00 89.31 85 ILE A O 1
ATOM 685 N N . THR A 1 86 ? -2.338 -2.626 12.065 1.00 87.69 86 THR A N 1
ATOM 686 C CA . THR A 1 86 ? -3.671 -3.213 11.865 1.00 87.69 86 THR A CA 1
ATOM 687 C C . THR A 1 86 ? -3.598 -4.711 11.567 1.00 87.69 86 THR A C 1
ATOM 689 O O . THR A 1 86 ? -4.335 -5.485 12.180 1.00 87.69 86 THR A O 1
ATOM 692 N N . CYS A 1 87 ? -2.681 -5.147 10.696 1.00 84.06 87 CYS A N 1
ATOM 693 C CA . CYS A 1 87 ? -2.488 -6.570 10.410 1.00 84.06 87 CYS A CA 1
ATOM 694 C C . CYS A 1 87 ? -1.992 -7.334 11.649 1.00 84.06 87 CYS A C 1
ATOM 696 O O . CYS A 1 87 ? -2.540 -8.387 11.967 1.00 84.06 87 CYS A O 1
ATOM 698 N N . SER A 1 88 ? -1.021 -6.789 12.394 1.00 83.00 88 SER A N 1
ATOM 699 C CA . SER A 1 88 ? -0.505 -7.441 13.606 1.00 83.00 88 SER A CA 1
ATOM 700 C C . SER A 1 88 ? -1.560 -7.579 14.705 1.00 83.00 88 SER A C 1
ATOM 702 O O . SER A 1 88 ? -1.622 -8.621 15.354 1.00 83.00 88 SER A O 1
ATOM 704 N N . LYS A 1 89 ? -2.419 -6.569 14.907 1.00 78.19 89 LYS A N 1
ATOM 705 C CA . LYS A 1 89 ? -3.535 -6.668 15.864 1.00 78.19 89 LYS A CA 1
ATOM 706 C C . LYS A 1 89 ? -4.508 -7.780 15.485 1.00 78.19 89 LYS A C 1
ATOM 708 O O . LYS A 1 89 ? -4.863 -8.590 16.331 1.00 78.19 89 LYS A O 1
ATOM 713 N N . ARG A 1 90 ? -4.880 -7.875 14.206 1.00 73.25 90 ARG A N 1
ATOM 714 C CA . ARG A 1 90 ? -5.792 -8.922 13.729 1.00 73.25 90 ARG A CA 1
ATOM 715 C C . ARG A 1 90 ? -5.209 -10.325 13.918 1.00 73.25 90 ARG A C 1
ATOM 717 O O . ARG A 1 90 ? -5.936 -11.232 14.310 1.00 73.25 90 ARG A O 1
ATOM 724 N N . GLU A 1 91 ? -3.920 -10.514 13.645 1.00 74.25 91 GLU A N 1
ATOM 725 C CA . GLU A 1 91 ? -3.246 -11.796 13.889 1.00 74.25 91 GLU A CA 1
ATOM 726 C C . GLU A 1 91 ? -3.290 -12.181 15.377 1.00 74.25 91 GLU A C 1
ATOM 728 O O . GLU A 1 91 ? -3.558 -13.337 15.704 1.00 74.25 91 GLU A O 1
ATOM 733 N N . GLN A 1 92 ? -3.106 -11.212 16.280 1.00 72.44 92 GLN A N 1
ATOM 734 C CA . GLN A 1 92 ? -3.238 -11.428 17.724 1.00 72.44 92 GLN A CA 1
ATOM 735 C C . GLN A 1 92 ? -4.681 -11.751 18.137 1.00 72.44 92 GLN A C 1
ATOM 737 O O . GLN A 1 92 ? -4.894 -12.699 18.892 1.00 72.44 92 GLN A O 1
ATOM 742 N N . ASP A 1 93 ? -5.671 -11.029 17.609 1.00 71.00 93 ASP A N 1
ATOM 743 C CA . ASP A 1 93 ? -7.090 -11.264 17.901 1.00 71.00 93 ASP A CA 1
ATOM 744 C C . ASP A 1 93 ? -7.544 -12.652 17.413 1.00 71.00 93 ASP A C 1
ATOM 746 O O . ASP A 1 93 ? -8.281 -13.355 18.108 1.00 71.00 93 ASP A O 1
ATOM 750 N N . GLN A 1 94 ? -7.061 -13.102 16.249 1.00 64.06 94 GLN A N 1
ATOM 751 C CA . GLN A 1 94 ? -7.337 -14.447 15.733 1.00 64.06 94 GLN A CA 1
ATOM 752 C C . GLN A 1 94 ? -6.695 -15.543 16.591 1.00 64.06 94 GLN A C 1
ATOM 754 O O . GLN A 1 94 ? -7.343 -16.552 16.872 1.00 64.06 94 GLN A O 1
ATOM 759 N N . GLN A 1 95 ? -5.458 -15.345 17.055 1.00 63.59 95 GLN A N 1
ATOM 760 C CA . GLN A 1 95 ? -4.802 -16.276 17.980 1.00 63.59 95 GLN A CA 1
ATOM 761 C C . GLN A 1 95 ? -5.522 -16.335 19.333 1.00 63.59 95 GLN A C 1
ATOM 763 O O . GLN A 1 95 ? -5.694 -17.418 19.890 1.00 63.59 95 GLN A O 1
ATOM 768 N N . HIS A 1 96 ? -5.996 -15.194 19.842 1.00 59.53 96 HIS A N 1
ATOM 769 C CA . HIS A 1 96 ? -6.752 -15.143 21.091 1.00 59.53 96 HIS A CA 1
ATOM 770 C C . HIS A 1 96 ? -8.116 -15.833 20.954 1.00 59.53 96 HIS A C 1
ATOM 772 O O . HIS A 1 96 ? -8.496 -16.626 21.811 1.00 59.53 96 HIS A O 1
ATOM 778 N N . THR A 1 97 ? -8.817 -15.626 19.836 1.00 57.56 97 THR A N 1
ATOM 779 C CA . THR A 1 97 ? -10.116 -16.268 19.571 1.00 57.56 97 THR A CA 1
ATOM 780 C C . THR A 1 97 ? -9.980 -17.792 19.439 1.00 57.56 97 THR A C 1
ATOM 782 O O . THR A 1 97 ? -10.788 -18.527 20.003 1.00 57.56 97 THR A O 1
ATOM 785 N N . GLN A 1 98 ? -8.910 -18.293 18.804 1.00 54.47 98 GLN A N 1
ATOM 786 C CA . GLN A 1 98 ? -8.624 -19.737 18.726 1.00 54.47 98 GLN A CA 1
ATOM 787 C C . GLN A 1 98 ? -8.268 -20.380 20.078 1.00 54.47 98 GLN A C 1
ATOM 789 O O . GLN A 1 98 ? -8.392 -21.596 20.226 1.00 54.47 98 GLN A O 1
ATOM 794 N N . MET A 1 99 ? -7.830 -19.598 21.070 1.00 51.28 99 MET A N 1
ATOM 795 C CA . MET A 1 99 ? -7.584 -20.091 22.431 1.00 51.28 99 MET A CA 1
ATOM 796 C C . MET A 1 99 ? -8.830 -20.065 23.327 1.00 51.28 99 MET A C 1
ATOM 798 O O . MET A 1 99 ? -8.844 -20.752 24.348 1.00 51.28 99 MET A O 1
ATOM 802 N N . VAL A 1 100 ? -9.858 -19.291 22.965 1.00 53.09 100 VAL A N 1
ATOM 803 C CA . VAL A 1 100 ? -11.088 -19.120 23.760 1.00 53.09 100 VAL A CA 1
ATOM 804 C C . VAL A 1 100 ? -12.231 -20.008 23.261 1.00 53.09 100 VAL A C 1
ATOM 806 O O . VAL A 1 100 ? -13.173 -20.252 24.011 1.00 53.09 100 VAL A O 1
ATOM 809 N N . GLU A 1 101 ? -12.147 -20.566 22.050 1.00 43.19 101 GLU A N 1
ATOM 810 C CA . GLU A 1 101 ? -13.085 -21.604 21.621 1.00 43.19 101 GLU A CA 1
ATOM 811 C C . GLU A 1 101 ? -12.862 -22.881 22.454 1.00 43.19 101 GLU A C 1
ATOM 813 O O . GLU A 1 101 ? -11.805 -23.518 22.344 1.00 43.19 101 GLU A O 1
ATOM 818 N N . PRO A 1 102 ? -13.824 -23.298 23.305 1.00 51.31 102 PRO A N 1
ATOM 819 C CA . PRO A 1 102 ? -13.724 -24.597 23.938 1.00 51.31 102 PRO A CA 1
ATOM 820 C C . PRO A 1 102 ? -13.706 -25.628 22.812 1.00 51.31 102 PRO A C 1
ATOM 822 O O . PRO A 1 102 ? -14.645 -25.709 22.021 1.00 51.31 102 PRO A O 1
ATOM 825 N N . LYS A 1 103 ? -12.631 -26.420 22.732 1.00 54.56 103 LYS A N 1
ATOM 826 C CA . LYS A 1 103 ? -12.582 -27.633 21.910 1.00 54.56 103 LYS A CA 1
ATOM 827 C C . LYS A 1 103 ? -13.659 -28.582 22.422 1.00 54.56 103 LYS A C 1
ATOM 829 O O . LYS A 1 103 ? -13.374 -29.468 23.221 1.00 54.56 103 LYS A O 1
ATOM 834 N N . ILE A 1 104 ? -14.899 -28.387 21.993 1.00 58.50 104 ILE A N 1
ATOM 835 C CA . ILE A 1 104 ? -15.946 -29.382 22.137 1.00 58.50 104 ILE A CA 1
ATOM 836 C C . ILE A 1 104 ? -15.580 -30.446 21.103 1.00 58.50 104 ILE A C 1
ATOM 838 O O . ILE A 1 104 ? -15.646 -30.171 19.901 1.00 58.50 104 ILE A O 1
ATOM 842 N N . PRO A 1 105 ? -15.104 -31.633 21.517 1.00 59.78 105 PRO A N 1
ATOM 843 C CA . PRO A 1 105 ? -14.804 -32.677 20.557 1.00 59.78 105 PRO A CA 1
ATOM 844 C C . PRO A 1 105 ? -16.095 -33.000 19.783 1.00 59.78 105 PRO A C 1
ATOM 846 O O . PRO A 1 105 ? -17.173 -32.982 20.382 1.00 59.78 105 PRO A O 1
ATOM 849 N N . PRO A 1 106 ? -16.030 -33.318 18.477 1.00 57.00 106 PRO A N 1
ATOM 850 C CA . PRO A 1 106 ? -17.218 -33.619 17.669 1.00 57.00 106 PRO A CA 1
ATOM 851 C C . PRO A 1 106 ? -18.135 -34.684 18.300 1.00 57.00 106 PRO A C 1
ATOM 853 O O . PRO A 1 106 ? -19.349 -34.669 18.111 1.00 57.00 106 PRO A O 1
ATOM 856 N N . THR A 1 107 ? -17.564 -35.575 19.115 1.00 60.09 107 THR A N 1
ATOM 857 C CA . THR A 1 107 ? -18.279 -36.589 19.901 1.00 60.09 107 THR A CA 1
ATOM 858 C C . THR A 1 107 ? -19.195 -36.008 20.980 1.00 60.09 107 THR A C 1
ATOM 860 O O . THR A 1 107 ? -20.259 -36.571 21.225 1.00 60.09 107 THR A O 1
ATOM 863 N N . ALA A 1 108 ? -18.837 -34.881 21.597 1.00 60.09 108 ALA A N 1
ATOM 864 C CA . ALA A 1 108 ? -19.672 -34.216 22.596 1.00 60.09 108 ALA A CA 1
ATOM 865 C C . ALA A 1 108 ? -20.878 -33.508 21.953 1.00 60.09 108 ALA A C 1
ATOM 867 O O . ALA A 1 108 ? -21.975 -33.570 22.501 1.00 60.09 108 ALA A O 1
ATOM 868 N N . LEU A 1 109 ? -20.716 -32.933 20.752 1.00 56.25 109 LEU A N 1
ATOM 869 C CA . LEU A 1 109 ? -21.836 -32.364 19.988 1.00 56.25 109 LEU A CA 1
ATOM 870 C C . LEU A 1 109 ? -22.839 -33.444 19.565 1.00 56.25 109 LEU A C 1
ATOM 872 O O . LEU A 1 109 ? -24.044 -33.255 19.716 1.00 56.25 109 LEU A O 1
ATOM 876 N N . LEU A 1 110 ? -22.356 -34.602 19.103 1.00 58.94 110 LEU A N 1
ATOM 877 C CA . LEU A 1 110 ? -23.221 -35.729 18.741 1.00 58.94 110 LEU A CA 1
ATOM 878 C C . LEU A 1 110 ? -23.946 -36.324 19.958 1.00 58.94 110 LEU A C 1
ATOM 880 O O . LEU A 1 110 ? -25.119 -36.676 19.852 1.00 58.94 110 LEU A O 1
ATOM 884 N N . GLY A 1 111 ? -23.285 -36.385 21.119 1.00 61.62 111 GLY A N 1
ATOM 885 C CA . GLY A 1 111 ? -23.905 -36.815 22.375 1.00 61.62 111 GLY A CA 1
ATOM 886 C C . GLY A 1 111 ? -25.040 -35.891 22.822 1.00 61.62 111 GLY A C 1
ATOM 887 O O . GLY A 1 111 ? -26.130 -36.368 23.127 1.00 61.62 111 GLY A O 1
ATOM 888 N N . SER A 1 112 ? -24.828 -34.571 22.787 1.00 62.84 112 SER A N 1
ATOM 889 C CA . SER A 1 112 ? -25.853 -33.589 23.169 1.00 62.84 112 SER A CA 1
ATOM 890 C C . SER A 1 112 ? -27.029 -33.522 22.189 1.00 62.84 112 SER A C 1
ATOM 892 O O . SER A 1 112 ? -28.160 -33.293 22.613 1.00 62.84 112 SER A O 1
ATOM 894 N N . VAL A 1 113 ? -26.791 -33.743 20.891 1.00 64.25 113 VAL A N 1
ATOM 895 C CA . VAL A 1 113 ? -27.867 -33.835 19.889 1.00 64.25 113 VAL A CA 1
ATOM 896 C C . VAL A 1 113 ? -28.681 -35.117 20.080 1.00 64.25 113 VAL A C 1
ATOM 898 O O . VAL A 1 113 ? -29.906 -35.061 20.037 1.00 64.25 113 VAL A O 1
ATOM 901 N N . ARG A 1 114 ? -28.025 -36.249 20.365 1.00 63.81 114 ARG A N 1
ATOM 902 C CA . ARG A 1 114 ? -28.701 -37.528 20.623 1.00 63.81 114 ARG A CA 1
ATOM 903 C C . ARG A 1 114 ? -29.539 -37.500 21.900 1.00 63.81 114 ARG A C 1
ATOM 905 O O . ARG A 1 114 ? -30.691 -37.895 21.865 1.00 63.81 114 ARG A O 1
ATOM 912 N N . GLN A 1 115 ? -29.006 -36.943 22.986 1.00 63.34 115 GLN A N 1
ATOM 913 C CA . GLN A 1 115 ? -29.732 -36.836 24.254 1.00 63.34 115 GLN A CA 1
ATOM 914 C C . GLN A 1 115 ? -30.979 -35.942 24.143 1.00 63.34 115 GLN A C 1
ATOM 916 O O . GLN A 1 115 ? -31.998 -36.221 24.766 1.00 63.34 115 GLN A O 1
ATOM 921 N N . ARG A 1 116 ? -30.922 -34.887 23.315 1.00 66.88 116 ARG A N 1
ATOM 922 C CA . ARG A 1 116 ? -32.107 -34.087 22.970 1.00 66.88 116 ARG A CA 1
ATOM 923 C C . ARG A 1 116 ? -33.101 -34.865 22.118 1.00 66.88 116 ARG A C 1
ATOM 925 O O . ARG A 1 116 ? -34.295 -34.744 22.348 1.00 66.88 116 ARG A O 1
ATOM 932 N N . TRP A 1 117 ? -32.628 -35.641 21.146 1.00 64.12 117 TRP A N 1
ATOM 933 C CA . TRP A 1 117 ? -33.495 -36.460 20.301 1.00 64.12 117 TRP A CA 1
ATOM 934 C C . TRP A 1 117 ? -34.252 -37.513 21.117 1.00 64.12 117 TRP A C 1
ATOM 936 O O . TRP A 1 117 ? -35.462 -37.630 20.970 1.00 64.12 117 TRP A O 1
ATOM 946 N N . ASP A 1 118 ? -33.570 -38.197 22.036 1.00 65.50 118 ASP A N 1
ATOM 947 C CA . ASP A 1 118 ? -34.180 -39.218 22.892 1.00 65.50 118 ASP A CA 1
ATOM 948 C C . ASP A 1 118 ? -35.259 -38.611 23.816 1.00 65.50 118 ASP A C 1
ATOM 950 O O . ASP A 1 118 ? -36.318 -39.206 23.988 1.00 65.50 118 ASP A O 1
ATOM 954 N N . SER A 1 119 ? -35.079 -37.370 24.297 1.00 67.19 119 SER A N 1
ATOM 955 C CA . SER A 1 119 ? -36.114 -36.672 25.084 1.00 67.19 119 SER A CA 1
ATOM 956 C C . SER A 1 119 ? -37.378 -36.292 24.302 1.00 67.19 119 SER A C 1
ATOM 958 O O . SER A 1 119 ? -38.401 -36.037 24.918 1.00 67.19 119 SER A O 1
ATOM 960 N N . TYR A 1 120 ? -37.328 -36.249 22.965 1.00 59.19 120 TYR A N 1
ATOM 961 C CA . TYR A 1 120 ? -38.520 -36.019 22.136 1.00 59.19 120 TYR A CA 1
ATOM 962 C C . TYR A 1 120 ? -39.254 -37.314 21.774 1.00 59.19 120 TYR A C 1
ATOM 964 O O . TYR A 1 120 ? -40.393 -37.250 21.328 1.00 59.19 120 TYR A O 1
ATOM 972 N N . VAL A 1 121 ? -38.605 -38.470 21.932 1.00 59.59 121 VAL A N 1
ATOM 973 C CA . VAL A 1 121 ? -39.158 -39.785 21.572 1.00 59.59 121 VAL A CA 1
ATOM 974 C C . VAL A 1 121 ? -39.858 -40.452 22.764 1.00 59.59 121 VAL A C 1
ATOM 976 O O . VAL A 1 121 ? -40.685 -41.330 22.561 1.00 59.59 121 VAL A O 1
ATOM 979 N N . GLU A 1 122 ? -39.573 -40.031 24.000 1.00 55.78 122 GLU A N 1
ATOM 980 C CA . GLU A 1 122 ? -40.229 -40.556 25.213 1.00 55.78 122 GLU A CA 1
ATOM 981 C C . GLU A 1 122 ? -41.560 -39.855 25.574 1.00 55.78 122 GLU A C 1
ATOM 983 O O . GLU A 1 122 ? -42.227 -40.287 26.512 1.00 55.78 122 GLU A O 1
ATOM 988 N N . ASP A 1 123 ? -41.961 -38.816 24.827 1.00 52.91 123 ASP A N 1
ATOM 989 C CA . ASP A 1 123 ? -43.214 -38.056 25.019 1.00 52.91 123 ASP A CA 1
AT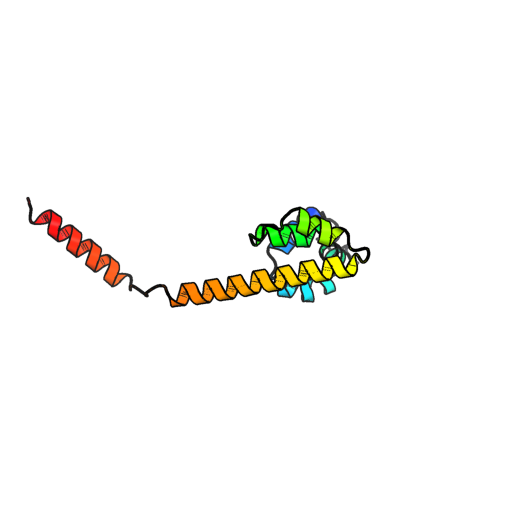OM 990 C C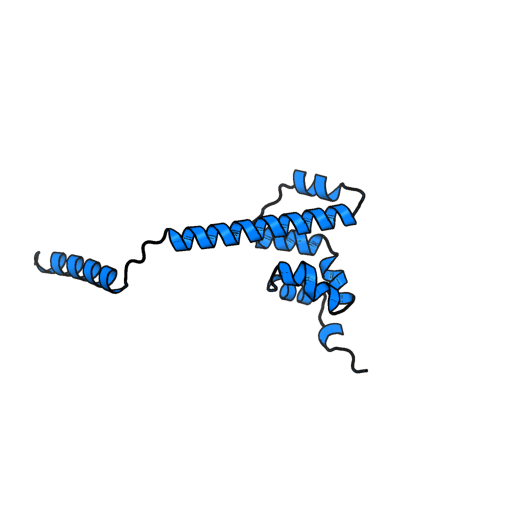 . ASP A 1 123 ? -44.325 -38.404 23.982 1.00 52.91 123 ASP A C 1
ATOM 992 O O . ASP A 1 123 ? -45.341 -37.704 23.917 1.00 52.91 123 ASP A O 1
ATOM 996 N N . GLU A 1 124 ? -44.171 -39.478 23.187 1.00 47.47 124 GLU A N 1
ATOM 997 C CA . GLU A 1 124 ? -45.234 -40.097 22.348 1.00 47.47 124 GLU A CA 1
ATOM 998 C C . GLU A 1 124 ? 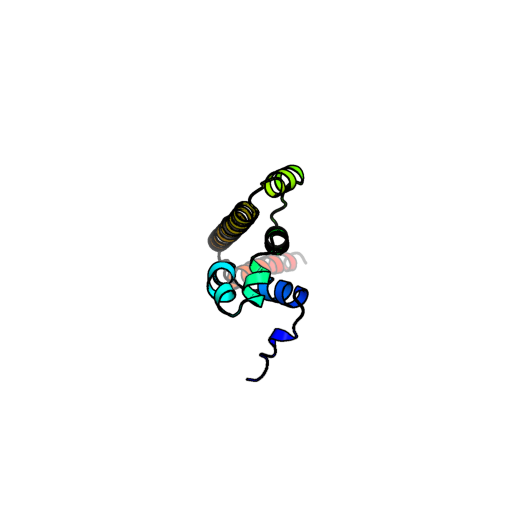-45.750 -41.420 22.943 1.00 47.47 124 GLU A C 1
ATOM 1000 O O . GLU A 1 124 ? -46.976 -41.670 22.829 1.00 47.47 124 GLU A O 1
#

Organism: Meganyctiphanes norvegica (NCBI:txid48144)

InterPro domains:
  IPR001810 F-box domain [PF00646] (9-48)
  IPR001810 F-box domain [PS50181] (3-50)
  IPR001810 F-box domain [SM00256] (9-50)
  IPR036047 F-box-like domain superfamily [SSF81383] (5-61)

Secondary structure (DSSP, 8-state):
-PPPGGGGS-HHHHHHHHHTS-HHHHHTTGGGT-HHHHHHTT-HHHHHHHHHHTT-PPPHHHHHHHHT-S-HHHHHHHHHHHHHHHHHHHHHHHHHHHHHS----HHHHHHHHHHHHHHHHTT-

Foldseek 3Di:
DPDDPCVPDDLVVLLVVCLPPDLVCLVPPQCPPDVSSVVSLLDLVSLVVSCVVLVNDDDPVNVCVLVPDPDSVSSSVVSSVSSVVSVVVVVVVVVVVVVPPPCPDVVNVVVVVVVVVVVVVVVD

Radius of gyration: 23.78 Å; chains: 1; bounding box: 62×59×49 Å